Protein AF-A0A2K8UHY0-F1 (afdb_monomer_lite)

pLDDT: mean 85.28, std 15.89, range [30.41, 96.69]

Organism: NCBI:txid1166950

Sequence (129 aa):
MSYCTMLGITLRPDAPVWNARAIYTQPGERPDLLPDRQLMDGPDAATKKALADALNAGPLRTFLQSVTDSKLNPAGFALMSVEDRGPGAITIRGTPNSSYGYLYVCACFTADIESITPASAGAFGHSGV

Structure (mmCIF, N/CA/C/O backbone):
data_AF-A0A2K8UHY0-F1
#
_entry.id   AF-A0A2K8UHY0-F1
#
loop_
_atom_site.group_PDB
_atom_site.id
_atom_site.type_symbol
_atom_site.label_atom_id
_atom_site.label_alt_id
_atom_site.label_comp_id
_atom_site.label_asym_id
_atom_site.label_entity_id
_atom_site.label_seq_id
_atom_site.pdbx_PDB_ins_code
_atom_site.Cartn_x
_atom_site.Cartn_y
_atom_site.Cartn_z
_atom_site.occupancy
_atom_site.B_iso_or_equiv
_atom_site.auth_seq_id
_atom_site.auth_comp_id
_atom_site.auth_asym_id
_atom_site.auth_atom_id
_atom_site.pdbx_PDB_model_num
ATOM 1 N N . MET A 1 1 ? -6.684 -13.236 -6.889 1.00 47.19 1 MET A N 1
ATOM 2 C CA . MET A 1 1 ? -7.170 -11.868 -7.173 1.00 47.19 1 MET A CA 1
ATOM 3 C C . MET A 1 1 ? -6.241 -10.916 -6.432 1.00 47.19 1 MET A C 1
ATOM 5 O O . MET A 1 1 ? -6.115 -11.076 -5.225 1.00 47.19 1 MET A O 1
ATOM 9 N N . SER A 1 2 ? -5.505 -10.047 -7.132 1.00 66.81 2 SER A N 1
ATOM 10 C CA . SER A 1 2 ? -4.575 -9.085 -6.507 1.00 66.81 2 SER A CA 1
ATOM 11 C C . SER A 1 2 ? -5.367 -8.005 -5.756 1.00 66.81 2 SER A C 1
ATOM 13 O O . SER A 1 2 ? -6.439 -7.617 -6.230 1.00 66.81 2 SER A O 1
ATOM 15 N N . TYR A 1 3 ? -4.884 -7.499 -4.609 1.00 73.31 3 TYR A N 1
ATOM 16 C CA . TYR A 1 3 ? -5.603 -6.438 -3.881 1.00 73.31 3 TYR A CA 1
ATOM 17 C C . TYR A 1 3 ? -5.727 -5.165 -4.713 1.00 73.31 3 TYR A C 1
ATOM 19 O O . TYR A 1 3 ? -6.660 -4.399 -4.512 1.00 73.31 3 TYR A O 1
ATOM 27 N N . CYS A 1 4 ? -4.848 -4.962 -5.689 1.00 78.19 4 CYS A N 1
ATOM 28 C CA . CYS A 1 4 ? -4.906 -3.814 -6.583 1.00 78.19 4 CYS A CA 1
ATOM 29 C C . CYS A 1 4 ? -6.225 -3.757 -7.364 1.00 78.19 4 CYS A C 1
ATOM 31 O O . CYS A 1 4 ? -6.832 -2.695 -7.415 1.00 78.19 4 CYS A O 1
ATOM 33 N N . THR A 1 5 ? -6.759 -4.892 -7.839 1.00 78.25 5 THR A N 1
ATOM 34 C CA . THR A 1 5 ? -8.073 -4.924 -8.507 1.00 78.25 5 THR A CA 1
ATOM 35 C C . THR A 1 5 ? -9.195 -4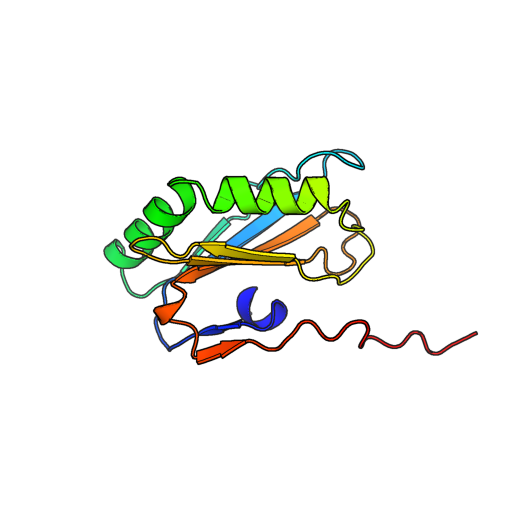.497 -7.559 1.00 78.25 5 THR A C 1
ATOM 37 O O . THR A 1 5 ? -10.037 -3.682 -7.921 1.00 78.25 5 THR A O 1
ATOM 40 N N . MET A 1 6 ? -9.175 -4.993 -6.318 1.00 80.25 6 MET A N 1
ATOM 41 C CA . MET A 1 6 ? -10.118 -4.577 -5.270 1.00 80.25 6 MET A CA 1
ATOM 42 C C . MET A 1 6 ? -9.969 -3.087 -4.918 1.00 80.25 6 MET A C 1
ATOM 44 O O . MET A 1 6 ? -10.950 -2.421 -4.608 1.00 80.25 6 MET A O 1
ATOM 48 N N . LEU A 1 7 ? -8.751 -2.552 -4.991 1.00 86.50 7 LEU A N 1
ATOM 49 C CA . LEU A 1 7 ? -8.410 -1.160 -4.686 1.00 86.50 7 LEU A CA 1
ATOM 50 C C . LEU A 1 7 ? -8.537 -0.223 -5.903 1.00 86.50 7 LEU A C 1
ATOM 52 O O . LEU A 1 7 ? -8.129 0.944 -5.844 1.00 86.50 7 LEU A O 1
ATOM 56 N N . GLY A 1 8 ? -9.112 -0.722 -7.002 1.00 88.38 8 GLY A N 1
ATOM 57 C CA . GLY A 1 8 ? -9.363 0.042 -8.219 1.00 88.38 8 GLY A CA 1
ATOM 58 C C . GLY A 1 8 ? -8.096 0.441 -8.973 1.00 88.38 8 GLY A C 1
ATOM 59 O O . GLY A 1 8 ? -8.109 1.467 -9.640 1.00 88.38 8 GLY A O 1
ATOM 60 N N . ILE A 1 9 ? -7.005 -0.312 -8.846 1.00 91.00 9 ILE A N 1
ATOM 61 C CA . ILE A 1 9 ? -5.773 -0.137 -9.617 1.00 91.00 9 ILE A CA 1
ATOM 62 C C . ILE A 1 9 ? -5.698 -1.248 -10.665 1.00 91.00 9 ILE A C 1
ATOM 64 O O . ILE A 1 9 ? -5.646 -2.435 -10.327 1.00 91.00 9 ILE A O 1
ATOM 68 N N . THR A 1 10 ? -5.636 -0.845 -11.930 1.00 92.25 10 THR A N 1
ATOM 69 C CA . THR A 1 10 ? -5.283 -1.723 -13.048 1.00 92.25 10 THR A CA 1
ATOM 70 C C . THR A 1 10 ? -3.826 -1.473 -13.402 1.00 92.25 10 THR A C 1
ATOM 72 O O . THR A 1 10 ? -3.438 -0.331 -13.656 1.00 92.25 10 THR A O 1
ATOM 75 N N . LEU A 1 11 ? -3.024 -2.533 -13.394 1.00 92.62 11 LEU A N 1
ATOM 76 C CA . LEU A 1 11 ? -1.595 -2.481 -13.681 1.00 92.62 11 LEU A CA 1
ATOM 77 C C . LEU A 1 11 ? -1.305 -3.061 -15.057 1.00 92.62 11 LEU A C 1
ATOM 79 O O . LEU A 1 11 ? -1.998 -3.980 -15.495 1.00 92.62 11 LEU A O 1
ATOM 83 N N . ARG A 1 12 ? -0.223 -2.577 -15.670 1.00 92.31 12 ARG A N 1
ATOM 84 C CA . ARG A 1 12 ? 0.365 -3.210 -16.848 1.00 92.31 12 ARG A CA 1
ATOM 85 C C . ARG A 1 12 ? 0.669 -4.684 -16.557 1.00 92.31 12 ARG A C 1
ATOM 87 O O . ARG A 1 12 ? 0.994 -5.024 -15.411 1.00 92.31 12 ARG A O 1
ATOM 94 N N . PRO A 1 13 ? 0.621 -5.554 -17.580 1.00 87.00 13 PRO A N 1
ATOM 95 C CA . PRO A 1 13 ? 1.158 -6.902 -17.462 1.00 87.00 13 PRO A CA 1
ATOM 96 C C . PRO A 1 13 ? 2.585 -6.852 -16.913 1.00 87.00 13 PRO A C 1
ATOM 98 O O . PRO A 1 13 ? 3.360 -5.973 -17.285 1.00 87.00 13 PRO A O 1
ATOM 101 N N . ASP A 1 14 ? 2.907 -7.775 -16.010 1.00 87.81 14 ASP A N 1
ATOM 102 C CA . ASP A 1 14 ? 4.237 -7.901 -15.404 1.00 87.81 14 ASP A CA 1
ATOM 103 C C . ASP A 1 14 ? 4.709 -6.685 -14.581 1.00 87.81 14 ASP A C 1
ATOM 105 O O . ASP A 1 14 ? 5.895 -6.548 -14.286 1.00 87.81 14 ASP A O 1
ATOM 109 N N . ALA A 1 15 ? 3.804 -5.807 -14.143 1.00 92.69 15 ALA A N 1
ATOM 110 C CA . ALA A 1 15 ? 4.147 -4.780 -13.163 1.00 92.69 15 ALA A CA 1
ATOM 111 C C . ALA A 1 15 ? 4.484 -5.415 -11.798 1.00 92.69 15 ALA A C 1
ATOM 113 O O . ALA A 1 15 ? 3.716 -6.258 -11.312 1.00 92.69 15 ALA A O 1
ATOM 114 N N . PRO A 1 16 ? 5.583 -5.012 -11.129 1.00 94.81 16 PRO A N 1
ATOM 115 C CA . PRO A 1 16 ? 5.826 -5.433 -9.762 1.00 94.81 16 PRO A CA 1
ATOM 116 C C . PRO A 1 16 ? 4.765 -4.828 -8.841 1.00 94.81 16 PRO A C 1
ATOM 118 O O . PRO A 1 16 ? 4.395 -3.655 -8.945 1.00 94.81 16 PRO A O 1
ATOM 121 N N . VAL A 1 17 ? 4.288 -5.640 -7.908 1.00 95.88 17 VAL A N 1
ATOM 122 C CA . VAL A 1 17 ? 3.216 -5.270 -6.998 1.00 95.88 17 VAL A CA 1
ATOM 123 C C . VAL A 1 17 ? 3.461 -5.851 -5.621 1.00 95.88 17 VAL A C 1
ATOM 125 O O . VAL A 1 17 ? 3.753 -7.035 -5.453 1.00 95.88 17 VAL A O 1
ATOM 128 N N . TRP A 1 18 ? 3.279 -5.009 -4.614 1.00 96.69 18 TRP A N 1
ATOM 129 C CA . TRP A 1 18 ? 3.276 -5.419 -3.225 1.00 96.69 18 TRP A CA 1
ATOM 130 C C . TRP A 1 18 ? 1.857 -5.375 -2.679 1.00 96.69 18 TRP A C 1
ATOM 132 O O . TRP A 1 18 ? 1.162 -4.368 -2.783 1.00 96.69 18 TRP A O 1
ATOM 142 N N . ASN A 1 19 ? 1.439 -6.476 -2.075 1.00 95.81 19 ASN A N 1
ATOM 143 C CA . ASN A 1 19 ? 0.137 -6.653 -1.461 1.00 95.81 19 ASN A CA 1
ATOM 144 C C . ASN A 1 19 ? 0.339 -6.982 0.014 1.00 95.81 19 ASN A C 1
ATOM 146 O O . ASN A 1 19 ? 1.143 -7.849 0.354 1.00 95.81 19 ASN A O 1
ATOM 150 N N . ALA A 1 20 ? -0.418 -6.337 0.894 1.00 96.69 20 ALA A N 1
ATOM 151 C CA . ALA A 1 20 ? -0.329 -6.589 2.321 1.00 96.69 20 ALA A CA 1
ATOM 152 C C . ALA A 1 20 ? -1.677 -6.533 3.022 1.00 96.69 20 ALA A C 1
ATOM 154 O O . ALA A 1 20 ? -2.616 -5.869 2.580 1.00 96.69 20 ALA A O 1
ATOM 155 N N . ARG A 1 21 ? -1.745 -7.213 4.165 1.00 95.50 21 ARG A N 1
ATOM 156 C CA . ARG A 1 21 ? -2.797 -7.014 5.156 1.00 95.50 21 ARG A CA 1
ATOM 157 C C . ARG A 1 21 ? -2.186 -6.459 6.437 1.00 95.50 21 ARG A C 1
ATOM 159 O O . ARG A 1 21 ? -1.236 -7.033 6.966 1.00 95.50 21 ARG A O 1
ATOM 166 N N . ALA A 1 22 ? -2.752 -5.371 6.935 1.00 94.19 22 ALA A N 1
ATOM 167 C CA . ALA A 1 22 ? -2.463 -4.827 8.253 1.00 94.19 22 ALA A CA 1
ATOM 168 C C . ALA A 1 22 ? -3.643 -5.068 9.204 1.00 94.19 22 ALA A C 1
ATOM 170 O O . ALA A 1 22 ? -4.756 -5.327 8.743 1.00 94.19 22 ALA A O 1
ATOM 171 N N . ILE A 1 23 ? -3.400 -4.999 10.511 1.00 93.19 23 ILE A N 1
ATOM 172 C CA . ILE A 1 23 ? -4.404 -5.162 11.566 1.00 93.19 23 ILE A CA 1
ATOM 173 C C . ILE A 1 23 ? -4.507 -3.885 12.405 1.00 93.19 23 ILE A C 1
ATOM 175 O O . ILE A 1 23 ? -3.496 -3.262 12.716 1.00 93.19 23 ILE A O 1
ATOM 179 N N . TYR A 1 24 ? -5.725 -3.504 12.780 1.00 85.56 24 TYR A N 1
ATOM 180 C CA . TYR A 1 24 ? -5.957 -2.508 13.822 1.00 85.56 24 TYR A CA 1
ATOM 181 C C . TYR A 1 24 ? -5.915 -3.224 15.172 1.00 85.56 24 TYR A C 1
ATOM 183 O O . TYR A 1 24 ? -6.855 -3.932 15.529 1.00 85.56 24 TYR A O 1
ATOM 191 N N . THR A 1 25 ? -4.814 -3.083 15.903 1.00 78.94 25 THR A N 1
ATOM 192 C CA . THR A 1 25 ? -4.656 -3.663 17.246 1.00 78.94 25 THR A CA 1
ATOM 193 C C . THR A 1 25 ? -5.593 -3.011 18.254 1.00 78.94 25 THR A C 1
ATOM 195 O O . THR A 1 25 ? -6.142 -3.703 19.111 1.00 78.94 25 THR A O 1
ATOM 198 N N . GLN A 1 26 ? -5.823 -1.700 18.125 1.00 73.19 26 GLN A N 1
ATOM 199 C CA . GLN A 1 26 ? -6.791 -0.944 18.917 1.00 73.19 26 GLN A CA 1
ATOM 200 C C . GLN A 1 26 ? -7.463 0.162 18.081 1.00 73.19 26 GLN A C 1
ATOM 202 O O . GLN A 1 26 ? -6.893 0.636 17.091 1.00 73.19 26 GLN A O 1
ATOM 207 N N . PRO A 1 27 ? -8.673 0.615 18.462 1.00 64.75 27 PRO A N 1
ATOM 208 C CA . PRO A 1 27 ? -9.329 1.743 17.807 1.00 64.75 27 PRO A CA 1
ATOM 209 C C . PRO A 1 27 ? -8.482 3.022 17.877 1.00 64.75 27 PRO A C 1
ATOM 211 O O . PRO A 1 27 ? -8.134 3.485 18.959 1.00 64.75 27 PRO A O 1
ATOM 214 N N . GLY A 1 28 ? -8.196 3.625 16.721 1.00 68.31 28 GLY A N 1
ATOM 215 C CA . GLY A 1 28 ? -7.443 4.883 16.630 1.00 68.31 28 GLY A CA 1
ATOM 216 C C . GLY A 1 28 ? -5.919 4.736 16.654 1.00 68.31 28 GLY A C 1
ATOM 217 O O . GLY A 1 28 ? -5.228 5.742 16.512 1.00 68.31 28 GLY A O 1
ATOM 218 N N . GLU A 1 29 ? -5.393 3.516 16.783 1.00 80.44 29 GLU A N 1
ATOM 219 C CA . GLU A 1 29 ? -3.968 3.246 16.600 1.00 80.44 29 GLU A CA 1
ATOM 220 C C . GLU A 1 29 ? -3.604 3.091 15.122 1.00 80.44 29 GLU A C 1
ATOM 222 O O . GLU A 1 29 ? -4.439 2.808 14.253 1.00 80.44 29 GLU A O 1
ATOM 227 N N . ARG A 1 30 ? -2.310 3.261 14.848 1.00 85.94 30 ARG A N 1
ATOM 228 C CA . ARG A 1 30 ? -1.740 2.965 13.541 1.00 85.94 30 ARG A CA 1
ATOM 229 C C . ARG A 1 30 ? -1.852 1.465 13.259 1.00 85.94 30 ARG A C 1
ATOM 231 O O . ARG A 1 30 ? -1.437 0.680 14.104 1.00 85.94 30 ARG A O 1
ATOM 238 N N . PRO A 1 31 ? -2.347 1.053 12.079 1.00 90.81 31 PRO A N 1
ATOM 239 C CA . PRO A 1 31 ? -2.442 -0.360 11.754 1.00 90.81 31 PRO A CA 1
ATOM 240 C C . PRO A 1 31 ? -1.055 -0.984 11.556 1.00 90.81 31 PRO A C 1
ATOM 242 O O . PRO A 1 31 ? -0.186 -0.416 10.881 1.00 90.81 31 PRO A O 1
ATOM 245 N N . ASP A 1 32 ? -0.882 -2.183 12.104 1.00 92.50 32 ASP A N 1
ATOM 246 C CA . ASP A 1 32 ? 0.354 -2.957 12.039 1.00 92.50 32 ASP A CA 1
ATOM 247 C C . ASP A 1 32 ? 0.341 -3.911 10.849 1.00 92.50 32 ASP A C 1
ATOM 249 O O . ASP A 1 32 ? -0.582 -4.708 10.675 1.00 92.50 32 ASP A O 1
ATOM 253 N N . LEU A 1 33 ? 1.383 -3.856 10.018 1.00 94.38 33 LEU A N 1
ATOM 254 C CA . LEU A 1 33 ? 1.548 -4.785 8.902 1.00 94.38 33 LEU A CA 1
ATOM 255 C C . LEU A 1 33 ? 1.835 -6.191 9.424 1.00 94.38 33 LEU A C 1
ATOM 257 O O . LEU A 1 33 ? 2.797 -6.398 10.160 1.00 94.38 33 LEU A O 1
ATOM 261 N N . LEU A 1 34 ? 1.044 -7.169 8.985 1.00 93.69 34 LEU A N 1
ATOM 262 C CA . LEU A 1 34 ? 1.233 -8.567 9.354 1.00 93.69 34 LEU A CA 1
ATOM 263 C C . LEU A 1 34 ? 2.374 -9.173 8.517 1.00 93.69 34 LEU A C 1
ATOM 265 O O . LEU A 1 34 ? 2.248 -9.220 7.289 1.00 93.69 34 LEU A O 1
ATOM 269 N N . PRO A 1 35 ? 3.482 -9.646 9.119 1.00 91.31 35 PRO A N 1
ATOM 270 C CA . PRO A 1 35 ? 4.618 -10.185 8.364 1.00 91.31 35 PRO A CA 1
ATOM 271 C C . PRO A 1 35 ? 4.263 -11.409 7.507 1.00 91.31 35 PRO A C 1
ATOM 273 O O . PRO A 1 35 ? 4.788 -11.563 6.410 1.00 91.31 35 PRO A O 1
ATOM 276 N N . ASP A 1 36 ? 3.332 -12.249 7.971 1.00 93.69 36 ASP A N 1
ATOM 277 C CA . ASP A 1 36 ? 2.861 -13.455 7.274 1.00 93.69 36 ASP A CA 1
ATOM 278 C C . ASP A 1 36 ? 1.852 -13.162 6.149 1.00 93.69 36 ASP A C 1
ATOM 280 O O . ASP A 1 36 ? 1.430 -14.075 5.438 1.00 93.69 36 ASP A O 1
ATOM 284 N N . ARG A 1 37 ? 1.427 -11.900 5.986 1.00 94.75 37 ARG A N 1
ATOM 285 C CA . ARG A 1 37 ? 0.400 -11.484 5.013 1.00 94.75 37 ARG A CA 1
ATOM 286 C C . ARG A 1 37 ? 0.890 -10.419 4.052 1.00 94.75 37 ARG A C 1
ATOM 288 O O . ARG A 1 37 ? 0.096 -9.590 3.609 1.00 94.75 37 ARG A O 1
ATOM 295 N N . GLN A 1 38 ? 2.175 -10.462 3.731 1.00 95.00 38 GLN A N 1
ATOM 296 C CA . GLN A 1 38 ? 2.784 -9.650 2.689 1.00 95.00 38 GLN A CA 1
ATOM 297 C C . GLN A 1 38 ? 3.185 -10.540 1.519 1.00 95.00 38 GLN A C 1
ATOM 299 O O . GLN A 1 38 ? 3.756 -11.612 1.707 1.00 95.00 38 GLN A O 1
ATOM 304 N N . LEU A 1 39 ? 2.880 -10.086 0.311 1.00 94.31 39 LEU A N 1
ATOM 305 C CA . LEU A 1 39 ? 3.223 -10.757 -0.931 1.00 94.31 39 LEU A CA 1
ATOM 306 C C . LEU A 1 39 ? 3.810 -9.730 -1.893 1.00 94.31 39 LEU A C 1
ATOM 308 O O . LEU A 1 39 ? 3.255 -8.647 -2.063 1.00 94.31 39 LEU A O 1
ATOM 312 N N . MET A 1 40 ? 4.928 -10.087 -2.513 1.00 95.31 40 MET A N 1
ATOM 313 C CA . MET A 1 40 ? 5.566 -9.304 -3.561 1.00 95.31 40 MET A CA 1
ATOM 314 C C . MET A 1 40 ? 5.551 -10.126 -4.849 1.00 95.31 40 MET A C 1
ATOM 316 O O . MET A 1 40 ? 6.288 -11.110 -4.958 1.00 95.31 40 MET A O 1
ATOM 320 N N . ASP A 1 41 ? 4.741 -9.701 -5.811 1.00 93.75 41 ASP A N 1
ATOM 321 C CA . ASP A 1 41 ? 4.667 -10.291 -7.145 1.00 93.75 41 ASP A CA 1
ATOM 322 C C . ASP A 1 41 ? 5.376 -9.385 -8.158 1.00 93.75 41 ASP A C 1
ATOM 324 O O . ASP A 1 41 ? 5.554 -8.188 -7.936 1.00 93.75 41 ASP A O 1
ATOM 328 N N . GLY A 1 42 ? 5.840 -9.969 -9.259 1.00 91.38 42 GLY A N 1
ATOM 329 C CA . GLY A 1 42 ? 6.579 -9.261 -10.301 1.00 91.38 42 GLY A CA 1
ATOM 330 C C . GLY A 1 42 ? 7.436 -10.209 -11.145 1.00 91.38 42 GLY A C 1
ATOM 331 O O . GLY A 1 42 ? 7.667 -11.352 -10.731 1.00 91.38 42 GLY A O 1
ATOM 332 N N . PRO A 1 43 ? 7.915 -9.740 -12.307 1.00 90.75 43 PRO A N 1
ATOM 333 C CA . PRO A 1 43 ? 8.510 -10.577 -13.348 1.00 90.75 43 PRO A CA 1
ATOM 334 C C . PRO A 1 43 ? 9.861 -11.156 -12.941 1.00 90.75 43 PRO A C 1
ATOM 336 O O . PRO A 1 43 ? 10.208 -12.270 -13.324 1.00 90.75 43 PRO A O 1
ATOM 339 N N . ASP A 1 44 ? 10.622 -10.424 -12.128 1.00 94.44 44 ASP A N 1
ATOM 340 C CA . ASP A 1 44 ? 11.957 -10.826 -11.713 1.00 94.44 44 ASP A CA 1
ATOM 341 C C . ASP A 1 44 ? 12.301 -10.323 -10.303 1.00 94.44 44 ASP A C 1
ATOM 343 O O . ASP A 1 44 ? 11.566 -9.571 -9.660 1.00 94.44 44 ASP A O 1
ATOM 347 N N . ALA A 1 45 ? 13.425 -10.794 -9.764 1.00 95.50 45 ALA A N 1
ATOM 348 C CA . ALA A 1 45 ? 13.868 -10.410 -8.428 1.00 95.50 45 ALA A CA 1
ATOM 349 C C . ALA A 1 45 ? 14.311 -8.939 -8.338 1.00 95.50 45 ALA A C 1
ATOM 351 O O . ALA A 1 45 ? 14.197 -8.344 -7.266 1.00 95.50 45 ALA A O 1
ATOM 352 N N . ALA A 1 46 ? 14.807 -8.351 -9.431 1.00 95.31 46 ALA A N 1
ATOM 353 C CA . ALA A 1 46 ? 15.341 -6.993 -9.434 1.00 95.31 46 ALA A CA 1
ATOM 354 C C . ALA A 1 46 ? 14.219 -5.953 -9.314 1.00 95.31 46 ALA A C 1
ATOM 356 O O . ALA A 1 46 ? 14.296 -5.059 -8.474 1.00 95.31 46 ALA A O 1
ATOM 357 N N . THR A 1 47 ? 13.144 -6.117 -10.081 1.00 93.88 47 THR A N 1
ATOM 358 C CA . THR A 1 47 ? 11.936 -5.277 -10.042 1.00 93.88 47 THR A CA 1
ATOM 359 C C . THR A 1 47 ? 11.229 -5.365 -8.691 1.00 93.88 47 THR A C 1
ATOM 361 O O . THR A 1 47 ? 10.906 -4.340 -8.089 1.00 93.88 47 THR A O 1
ATOM 364 N N . LYS A 1 48 ? 11.082 -6.579 -8.145 1.00 95.12 48 LYS A N 1
ATOM 365 C CA . LYS A 1 48 ? 10.545 -6.793 -6.791 1.00 95.12 48 LYS A CA 1
ATOM 366 C C . LYS A 1 48 ? 11.395 -6.117 -5.716 1.00 95.12 48 LYS A C 1
ATOM 368 O O . LYS A 1 48 ? 10.855 -5.490 -4.805 1.00 95.12 48 LYS A O 1
ATOM 373 N N . LYS A 1 49 ? 12.724 -6.213 -5.829 1.00 95.62 49 LYS A N 1
ATOM 374 C CA . LYS A 1 49 ? 13.640 -5.530 -4.912 1.00 95.62 49 LYS A CA 1
ATOM 375 C C . LYS A 1 49 ? 13.514 -4.010 -5.031 1.00 95.62 49 LYS A C 1
ATOM 377 O O . LYS A 1 49 ? 13.432 -3.344 -4.007 1.00 95.62 49 LYS A O 1
ATOM 382 N N . ALA A 1 50 ? 13.448 -3.472 -6.248 1.00 94.94 50 ALA A N 1
ATOM 383 C CA . ALA A 1 50 ? 13.298 -2.038 -6.472 1.00 94.94 50 ALA A CA 1
ATOM 384 C C . ALA A 1 50 ? 12.014 -1.490 -5.827 1.00 94.94 50 ALA A C 1
ATOM 386 O O . ALA A 1 50 ? 12.056 -0.452 -5.167 1.00 94.94 50 ALA A O 1
ATOM 387 N N . LEU A 1 51 ? 10.890 -2.208 -5.950 1.00 95.62 51 LEU A N 1
ATOM 388 C CA . LEU A 1 51 ? 9.638 -1.814 -5.299 1.00 95.62 51 LEU A CA 1
ATOM 389 C C . LEU A 1 51 ? 9.739 -1.885 -3.768 1.00 95.62 51 LEU A C 1
ATOM 391 O O . LEU A 1 51 ? 9.264 -0.985 -3.076 1.00 95.62 51 LEU A O 1
ATOM 395 N N . ALA A 1 52 ? 10.391 -2.918 -3.225 1.00 95.12 52 ALA A N 1
ATOM 396 C CA . ALA A 1 52 ? 10.641 -3.014 -1.787 1.00 95.12 52 ALA A CA 1
ATOM 397 C C . ALA A 1 52 ? 11.508 -1.851 -1.271 1.00 95.12 52 ALA A C 1
ATOM 399 O O . ALA A 1 52 ? 11.202 -1.269 -0.229 1.00 95.12 52 ALA A O 1
ATOM 400 N N . ASP A 1 53 ? 12.569 -1.495 -1.996 1.00 95.12 53 ASP A N 1
ATOM 401 C CA . ASP A 1 53 ? 13.449 -0.378 -1.645 1.00 95.12 53 ASP A CA 1
ATOM 402 C C . ASP A 1 53 ? 12.669 0.952 -1.661 1.00 95.12 53 ASP A C 1
ATOM 404 O O . ASP A 1 53 ? 12.756 1.725 -0.704 1.00 95.12 53 ASP A O 1
ATOM 408 N N . ALA A 1 54 ? 11.840 1.184 -2.687 1.00 94.38 54 ALA A N 1
ATOM 409 C CA . ALA A 1 54 ? 10.998 2.378 -2.798 1.00 94.38 54 ALA A CA 1
ATOM 410 C C . ALA A 1 54 ? 9.961 2.475 -1.664 1.00 94.38 54 ALA A C 1
ATOM 412 O O . ALA A 1 54 ? 9.794 3.532 -1.059 1.00 94.38 54 ALA A O 1
ATOM 413 N N . LEU A 1 55 ? 9.310 1.363 -1.303 1.00 93.44 55 LEU A N 1
ATOM 414 C CA . LEU A 1 55 ? 8.385 1.309 -0.164 1.00 93.44 55 LEU A CA 1
ATOM 415 C C . LEU A 1 55 ? 9.061 1.691 1.157 1.00 93.44 55 LEU A C 1
ATOM 417 O O . LEU A 1 55 ? 8.500 2.450 1.957 1.00 93.44 55 LEU A O 1
ATOM 421 N N . ASN A 1 56 ? 10.275 1.181 1.369 1.00 92.06 56 ASN A N 1
ATOM 422 C CA . ASN A 1 56 ? 11.054 1.400 2.585 1.00 92.06 56 ASN A CA 1
ATOM 423 C C . ASN A 1 56 ? 11.680 2.799 2.671 1.00 92.06 56 ASN A C 1
ATOM 425 O O . ASN A 1 56 ? 12.061 3.220 3.764 1.00 92.06 56 ASN A O 1
ATOM 429 N N . ALA A 1 57 ? 11.730 3.549 1.566 1.00 91.75 57 ALA A N 1
ATOM 430 C CA . ALA A 1 57 ? 12.270 4.908 1.528 1.00 91.75 57 ALA A CA 1
ATOM 431 C C . ALA A 1 57 ? 11.407 5.950 2.274 1.00 91.75 57 ALA A C 1
ATOM 433 O O . ALA A 1 57 ? 11.814 7.101 2.409 1.00 91.75 57 ALA A O 1
ATOM 434 N N . GLY A 1 58 ? 10.230 5.568 2.784 1.00 90.44 58 GLY A N 1
ATOM 435 C CA . GLY A 1 58 ? 9.314 6.471 3.484 1.00 90.44 58 GLY A CA 1
ATOM 436 C C . GLY A 1 58 ? 7.830 6.375 3.113 1.00 90.44 58 GLY A C 1
ATOM 437 O O . GLY A 1 58 ? 7.015 6.454 4.036 1.00 90.44 58 GLY A O 1
ATOM 438 N N . PRO A 1 59 ? 7.419 6.173 1.846 1.00 92.75 59 PRO A N 1
ATOM 439 C CA . PRO A 1 59 ? 6.010 6.317 1.466 1.00 92.75 59 PRO A CA 1
ATOM 440 C C . PRO A 1 59 ? 5.067 5.355 2.190 1.00 92.75 59 PRO A C 1
ATOM 442 O O . PRO A 1 59 ? 3.950 5.741 2.534 1.00 92.75 59 PRO A O 1
ATOM 445 N N . LEU A 1 60 ? 5.521 4.142 2.524 1.00 93.69 60 LEU A N 1
ATOM 446 C CA . LEU A 1 60 ? 4.731 3.210 3.332 1.00 93.69 60 LEU A CA 1
ATOM 447 C C . LEU A 1 60 ? 4.446 3.753 4.739 1.00 93.69 60 LEU A C 1
ATOM 449 O O . LEU A 1 60 ? 3.336 3.616 5.255 1.00 93.69 60 LEU A O 1
ATOM 453 N N . ARG A 1 61 ? 5.434 4.406 5.359 1.00 92.25 61 ARG A N 1
ATOM 454 C CA . ARG A 1 61 ? 5.264 5.055 6.664 1.00 92.25 61 ARG A CA 1
ATOM 455 C C . ARG A 1 61 ? 4.265 6.204 6.562 1.00 92.25 61 ARG A C 1
ATOM 457 O O . ARG A 1 61 ? 3.366 6.280 7.394 1.00 92.25 61 ARG A O 1
ATOM 464 N N . THR A 1 62 ? 4.402 7.046 5.538 1.00 92.88 62 THR A N 1
ATOM 465 C CA . THR A 1 62 ? 3.477 8.154 5.268 1.00 92.88 62 THR A CA 1
ATOM 466 C C . THR A 1 62 ? 2.050 7.645 5.099 1.00 92.88 62 THR A C 1
ATOM 468 O O . THR A 1 62 ? 1.147 8.146 5.760 1.00 92.88 62 THR A O 1
ATOM 471 N N . PHE A 1 63 ? 1.849 6.595 4.299 1.00 94.44 63 PHE A N 1
ATOM 472 C CA . PHE A 1 63 ? 0.539 5.983 4.095 1.00 94.44 63 PHE A CA 1
ATOM 473 C C . PHE A 1 63 ? -0.095 5.491 5.403 1.00 94.44 63 PHE A C 1
ATOM 475 O O . PHE A 1 63 ? -1.234 5.847 5.702 1.00 94.44 63 PHE A O 1
ATOM 482 N N . LEU A 1 64 ? 0.634 4.714 6.212 1.00 92.88 64 LEU A N 1
ATOM 483 C CA . LEU A 1 64 ? 0.102 4.211 7.485 1.00 92.88 64 LEU A CA 1
ATOM 484 C C . LEU A 1 64 ? -0.215 5.350 8.465 1.00 92.88 64 LEU A C 1
ATOM 486 O O . LEU A 1 64 ? -1.213 5.277 9.185 1.00 92.88 64 LEU A O 1
ATOM 490 N N . GLN A 1 65 ? 0.592 6.415 8.472 1.00 91.19 65 GLN A N 1
ATOM 491 C CA . GLN A 1 65 ? 0.304 7.608 9.264 1.00 91.19 65 GLN A CA 1
ATOM 492 C C . GLN A 1 65 ? -0.981 8.294 8.780 1.00 91.19 65 GLN A C 1
ATOM 494 O O . GLN A 1 65 ? -1.869 8.536 9.588 1.00 91.19 65 GLN A O 1
ATOM 499 N N . SER A 1 66 ? -1.152 8.496 7.468 1.00 91.06 66 SER A N 1
ATOM 500 C CA . SER A 1 66 ? -2.376 9.084 6.905 1.00 91.06 66 SER A CA 1
ATOM 501 C C . SER A 1 66 ? -3.628 8.258 7.210 1.00 91.06 66 SER A C 1
ATOM 503 O O . SER A 1 66 ? -4.677 8.825 7.511 1.00 91.06 66 SER A O 1
ATOM 505 N N . VAL A 1 67 ? -3.534 6.923 7.189 1.00 90.12 67 VAL A N 1
ATOM 506 C CA . VAL A 1 67 ? -4.639 6.049 7.622 1.00 90.12 67 VAL A CA 1
ATOM 507 C C . VAL A 1 67 ? -5.009 6.325 9.080 1.00 90.12 67 VAL A C 1
ATOM 509 O O . VAL A 1 67 ? -6.193 6.477 9.387 1.00 90.12 67 VAL A O 1
ATOM 512 N N . THR A 1 68 ? -4.008 6.441 9.952 1.00 88.50 68 THR A N 1
ATOM 513 C CA . THR A 1 68 ? -4.191 6.735 11.383 1.00 88.50 68 THR A CA 1
ATOM 514 C C . THR A 1 68 ? -4.855 8.096 11.586 1.00 88.50 68 THR A C 1
ATOM 516 O O . THR A 1 68 ? -5.899 8.192 12.229 1.00 88.50 68 THR A O 1
ATOM 519 N N . ASP A 1 69 ? -4.304 9.135 10.958 1.00 89.56 69 ASP A N 1
ATOM 520 C CA . ASP A 1 69 ? -4.765 10.519 11.099 1.00 89.56 69 ASP A CA 1
ATOM 521 C C . ASP A 1 69 ? -6.187 10.706 10.558 1.00 89.56 69 ASP A C 1
ATOM 523 O O . ASP A 1 69 ? -6.985 11.4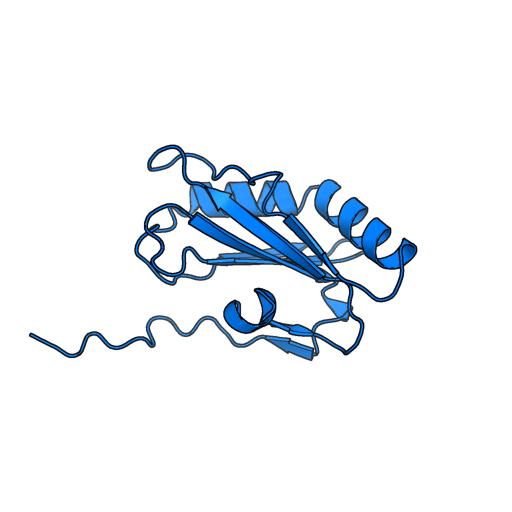58 11.119 1.00 89.56 69 ASP A O 1
ATOM 527 N N . SER A 1 70 ? -6.536 9.973 9.495 1.00 86.62 70 SER A N 1
ATOM 528 C CA . SER A 1 70 ? -7.878 10.003 8.905 1.00 86.62 70 SER A CA 1
ATOM 529 C C . SER A 1 70 ? -8.954 9.335 9.761 1.00 86.62 70 SER A C 1
ATOM 531 O O . SER A 1 70 ? -10.139 9.501 9.470 1.00 86.62 70 SER A O 1
ATOM 533 N N . LYS A 1 71 ? -8.562 8.566 10.791 1.00 85.44 71 LYS A N 1
ATOM 534 C CA . LYS A 1 71 ? -9.469 7.732 11.597 1.00 85.44 71 LYS A CA 1
ATOM 535 C C . LYS A 1 71 ? -10.363 6.852 10.718 1.00 85.44 71 LYS A C 1
ATOM 537 O O . LYS A 1 71 ? -11.580 6.793 10.902 1.00 85.44 71 LYS A O 1
ATOM 542 N N . LEU A 1 72 ? -9.751 6.196 9.731 1.00 84.19 72 LEU A N 1
ATOM 543 C CA . LEU A 1 72 ? -10.451 5.363 8.759 1.00 84.19 72 LEU A CA 1
ATOM 544 C C . LEU A 1 72 ? -11.312 4.310 9.475 1.00 84.19 72 LEU A C 1
ATOM 546 O O . LEU A 1 72 ? -10.791 3.507 10.244 1.00 84.19 72 LEU A O 1
ATOM 550 N N . ASN A 1 73 ? -12.627 4.317 9.233 1.00 85.69 73 ASN A N 1
ATOM 551 C CA . ASN A 1 73 ? -13.560 3.415 9.910 1.00 85.69 73 ASN A CA 1
ATOM 552 C C . ASN A 1 73 ? -13.326 1.950 9.475 1.00 85.69 73 ASN A C 1
ATOM 554 O O . ASN A 1 73 ? -13.585 1.645 8.306 1.00 85.69 73 ASN A O 1
ATOM 558 N N . PRO A 1 74 ? -12.946 1.026 10.383 1.00 85.62 74 PRO A N 1
ATOM 559 C CA . PRO A 1 74 ? -12.702 -0.380 10.041 1.00 85.62 74 PRO A CA 1
ATOM 560 C C . PRO A 1 74 ? -13.927 -1.138 9.502 1.00 85.62 74 PRO A C 1
ATOM 562 O O . PRO A 1 74 ? -13.778 -2.158 8.831 1.00 85.62 74 PRO A O 1
ATOM 565 N N . ALA A 1 75 ? -15.140 -0.652 9.782 1.00 86.62 75 ALA A N 1
ATOM 566 C CA . ALA A 1 75 ? -16.383 -1.214 9.252 1.00 86.62 75 ALA A CA 1
ATOM 567 C C . ALA A 1 75 ? -16.749 -0.667 7.856 1.00 86.62 75 ALA A C 1
ATOM 569 O O . ALA A 1 75 ? -17.713 -1.128 7.246 1.00 86.62 75 ALA A O 1
ATOM 570 N N . GLY A 1 76 ? -16.010 0.323 7.348 1.00 85.81 76 GLY A N 1
ATOM 571 C CA . GLY A 1 76 ? -16.290 0.991 6.080 1.00 85.81 76 GLY A CA 1
ATOM 572 C C . GLY A 1 76 ? -15.513 0.438 4.883 1.00 85.81 76 GLY A C 1
ATOM 573 O O . GLY A 1 76 ? -14.651 -0.429 4.998 1.00 85.81 76 GLY A O 1
ATOM 574 N N . PHE A 1 77 ? -15.797 1.018 3.718 1.00 87.25 77 PHE A N 1
ATOM 575 C CA . PHE A 1 77 ? -15.154 0.708 2.432 1.00 87.25 77 PHE A CA 1
ATOM 576 C C . PHE A 1 77 ? -14.327 1.879 1.892 1.00 87.25 77 PHE A C 1
ATOM 578 O O . PHE A 1 77 ? -13.971 1.916 0.717 1.00 87.25 77 PHE A O 1
ATOM 585 N N . ALA A 1 78 ? -14.057 2.877 2.735 1.00 87.19 78 ALA A N 1
ATOM 586 C CA . ALA A 1 78 ? -13.305 4.049 2.323 1.00 87.19 78 ALA A CA 1
ATOM 587 C C . ALA A 1 78 ? -11.914 3.640 1.818 1.00 87.19 78 ALA A C 1
ATOM 589 O O . ALA A 1 78 ? -11.266 2.744 2.368 1.00 87.19 78 ALA A O 1
ATOM 590 N N . LEU A 1 79 ? -11.487 4.294 0.744 1.00 89.31 79 LEU A N 1
ATOM 591 C CA . LEU A 1 79 ? -10.176 4.110 0.145 1.00 89.31 79 LEU A CA 1
ATOM 592 C C . LEU A 1 79 ? -9.262 5.235 0.614 1.00 89.31 79 LEU A C 1
ATOM 594 O O . LEU A 1 79 ? -9.613 6.409 0.522 1.00 89.31 79 LEU A O 1
ATOM 598 N N . MET A 1 80 ? -8.078 4.859 1.076 1.00 91.19 80 MET A N 1
ATOM 599 C CA . MET A 1 80 ? -6.967 5.767 1.313 1.00 91.19 80 MET A CA 1
ATOM 600 C C . MET A 1 80 ? -5.958 5.603 0.181 1.00 91.19 80 MET A C 1
ATOM 602 O O . MET A 1 80 ? -5.716 4.483 -0.272 1.00 91.19 80 MET A O 1
ATOM 606 N N . SER A 1 81 ? -5.358 6.706 -0.258 1.00 91.62 81 SER A N 1
ATOM 607 C CA . SER A 1 81 ? -4.334 6.707 -1.299 1.00 91.62 81 SER A CA 1
ATOM 608 C C . SER A 1 81 ? -3.227 7.682 -0.926 1.00 91.62 81 SER A C 1
ATOM 610 O O . SER A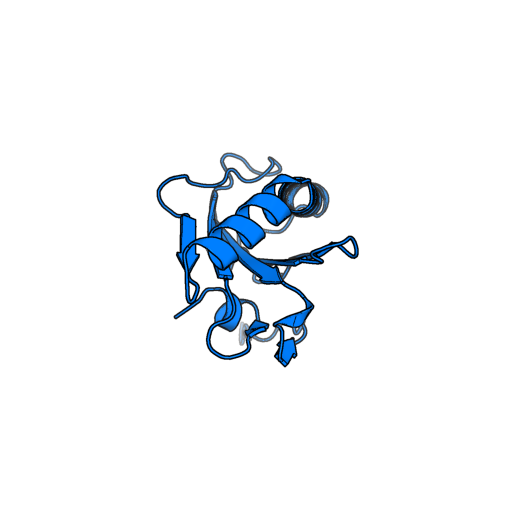 1 81 ? -3.510 8.817 -0.553 1.00 91.62 81 SER A O 1
ATOM 612 N N . VAL A 1 82 ? -1.979 7.252 -1.071 1.00 92.06 82 VAL A N 1
ATOM 613 C CA . VAL A 1 82 ? -0.800 8.121 -1.037 1.00 92.06 82 VAL A CA 1
ATOM 614 C C . VAL A 1 82 ? -0.019 7.888 -2.318 1.00 92.06 82 VAL A C 1
ATOM 616 O O . VAL A 1 82 ? 0.187 6.748 -2.730 1.00 92.06 82 VAL A O 1
ATOM 619 N N . GLU A 1 83 ? 0.396 8.977 -2.948 1.00 91.31 83 GLU A N 1
ATOM 620 C CA . GLU A 1 83 ? 1.278 8.967 -4.107 1.00 91.31 83 GLU A CA 1
ATOM 621 C C . GLU A 1 83 ? 2.574 9.663 -3.702 1.00 91.31 83 GLU A C 1
ATOM 623 O O . GLU A 1 83 ? 2.556 10.820 -3.275 1.00 91.31 83 GLU A O 1
ATOM 628 N N . ASP A 1 84 ? 3.687 8.948 -3.813 1.00 89.69 84 ASP A N 1
ATOM 629 C CA . ASP A 1 84 ? 5.012 9.544 -3.729 1.00 89.69 84 ASP A CA 1
ATOM 630 C C . ASP A 1 84 ? 5.486 9.914 -5.131 1.00 89.69 84 ASP A C 1
ATOM 632 O O . ASP A 1 84 ? 5.430 9.100 -6.051 1.00 89.69 84 ASP A O 1
ATOM 636 N N . ARG A 1 85 ? 5.940 11.158 -5.291 1.00 84.31 85 ARG A N 1
ATOM 637 C CA . ARG A 1 85 ? 6.344 11.738 -6.583 1.00 84.31 85 ARG A CA 1
ATOM 638 C C . ARG A 1 85 ? 7.861 11.805 -6.760 1.00 84.31 85 ARG A C 1
ATOM 640 O O . ARG A 1 85 ? 8.339 12.465 -7.682 1.00 84.31 85 ARG A O 1
ATOM 647 N N . GLY A 1 86 ? 8.616 11.165 -5.869 1.00 80.62 86 GLY A N 1
ATOM 648 C CA . GLY A 1 86 ? 10.067 11.071 -5.962 1.00 80.62 86 GLY A CA 1
ATOM 649 C C . GLY A 1 86 ? 10.557 10.169 -7.106 1.00 80.62 86 GLY A C 1
ATOM 650 O O . GLY A 1 86 ? 9.767 9.564 -7.837 1.00 80.62 86 GLY A O 1
ATOM 651 N N . PRO A 1 87 ? 11.885 10.053 -7.281 1.00 76.00 87 PRO A N 1
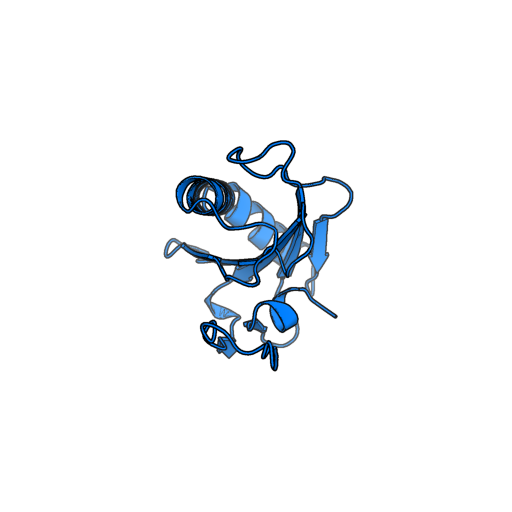ATOM 652 C CA . PRO A 1 87 ? 12.476 9.021 -8.126 1.00 76.00 87 PRO A CA 1
ATOM 653 C C . PRO A 1 87 ? 11.994 7.631 -7.690 1.00 76.00 87 PRO A C 1
ATOM 655 O O . PRO A 1 87 ? 12.122 7.273 -6.524 1.00 76.00 87 PRO A O 1
ATOM 658 N N . GLY A 1 88 ? 11.440 6.855 -8.625 1.00 82.62 88 GLY A N 1
ATOM 659 C CA . GLY A 1 88 ? 10.777 5.591 -8.290 1.00 82.62 88 GLY A CA 1
ATOM 660 C C . GLY A 1 88 ? 9.373 5.771 -7.710 1.00 82.62 88 GLY A C 1
ATOM 661 O O . GLY A 1 88 ? 8.949 4.930 -6.930 1.00 82.62 88 GLY A O 1
ATOM 662 N N . ALA A 1 89 ? 8.679 6.853 -8.088 1.00 91.62 89 ALA A N 1
ATOM 663 C CA . ALA A 1 89 ? 7.321 7.200 -7.680 1.00 91.62 89 ALA A CA 1
ATOM 664 C C . ALA A 1 89 ? 6.406 5.979 -7.518 1.00 91.62 89 ALA A C 1
ATOM 666 O O . ALA A 1 89 ? 6.209 5.204 -8.462 1.00 91.62 89 ALA A O 1
ATOM 667 N N . ILE A 1 90 ? 5.819 5.843 -6.329 1.00 94.94 90 ILE A N 1
ATOM 668 C CA . ILE A 1 90 ? 4.894 4.761 -6.008 1.00 94.94 90 ILE A CA 1
ATOM 669 C C . ILE A 1 90 ? 3.521 5.292 -5.633 1.00 94.94 90 ILE A C 1
ATOM 671 O O . ILE A 1 90 ? 3.375 6.344 -5.009 1.00 94.94 90 ILE A O 1
ATOM 675 N N . THR A 1 91 ? 2.509 4.499 -5.953 1.00 94.81 91 THR A N 1
ATOM 676 C CA . THR A 1 91 ? 1.150 4.679 -5.455 1.00 94.81 91 THR A CA 1
ATOM 677 C C . THR A 1 91 ? 0.859 3.577 -4.452 1.00 94.81 91 THR A C 1
ATOM 679 O O . THR A 1 91 ? 1.005 2.395 -4.766 1.00 94.81 91 THR A O 1
ATOM 682 N N . ILE A 1 92 ? 0.419 3.965 -3.256 1.00 95.62 92 ILE A N 1
ATOM 683 C CA . ILE A 1 92 ? -0.082 3.058 -2.226 1.00 95.62 92 ILE A CA 1
ATOM 684 C C . ILE A 1 92 ? -1.569 3.325 -2.045 1.00 95.62 92 ILE A C 1
ATOM 686 O O . ILE A 1 92 ? -1.974 4.461 -1.794 1.00 95.62 92 ILE A O 1
ATOM 690 N N . ARG A 1 93 ? -2.382 2.273 -2.124 1.00 94.75 93 ARG A N 1
ATOM 691 C CA . ARG A 1 93 ? -3.800 2.314 -1.771 1.00 94.75 93 ARG A CA 1
ATOM 692 C C . ARG A 1 93 ? -4.121 1.312 -0.691 1.00 94.75 93 ARG A C 1
ATOM 694 O O . ARG A 1 93 ? -3.536 0.236 -0.651 1.00 94.75 93 ARG A O 1
ATOM 701 N N . GLY A 1 94 ? -5.115 1.629 0.126 1.00 94.00 94 GLY A N 1
ATOM 702 C CA . GLY A 1 94 ? -5.698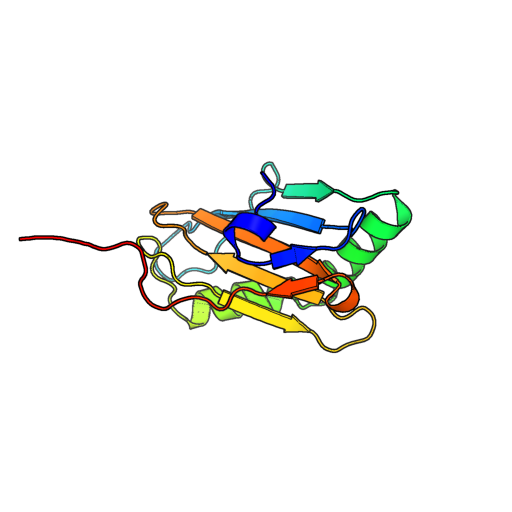 0.638 1.009 1.00 94.00 94 GLY A CA 1
ATOM 703 C C . GLY A 1 94 ? -7.131 0.930 1.410 1.00 94.00 94 GLY A C 1
ATOM 704 O O . GLY A 1 94 ? -7.621 2.048 1.269 1.00 94.00 94 GLY A O 1
ATOM 705 N N . THR A 1 95 ? -7.806 -0.105 1.896 1.00 92.38 95 THR A N 1
ATOM 706 C CA . THR A 1 95 ? -9.189 -0.035 2.368 1.00 92.38 95 THR A CA 1
ATOM 707 C C . THR A 1 95 ? -9.429 -1.043 3.490 1.00 92.38 95 THR A C 1
ATOM 709 O O . THR A 1 95 ? -8.831 -2.124 3.467 1.00 92.38 95 THR A O 1
ATOM 712 N N . PRO A 1 96 ? -10.302 -0.741 4.465 1.00 90.75 96 PRO A N 1
ATOM 713 C CA . PRO A 1 96 ? -10.719 -1.723 5.455 1.00 90.75 96 PRO A CA 1
ATOM 714 C C . PRO A 1 96 ? -11.632 -2.804 4.874 1.00 90.75 96 PRO A C 1
ATOM 716 O O . PRO A 1 96 ? -11.703 -3.900 5.417 1.00 90.75 96 PRO A O 1
ATOM 719 N N . ASN A 1 97 ? -12.325 -2.515 3.766 1.00 89.81 97 ASN A N 1
ATOM 720 C CA . ASN A 1 97 ? -13.265 -3.432 3.115 1.00 89.81 97 ASN A CA 1
ATOM 721 C C . ASN A 1 97 ? -14.299 -4.060 4.075 1.00 89.81 97 ASN A C 1
ATOM 723 O O . ASN A 1 97 ? -14.599 -5.248 3.973 1.00 89.81 97 ASN A O 1
ATOM 727 N N . SER A 1 98 ? -14.793 -3.287 5.048 1.00 88.56 98 SER A N 1
ATOM 728 C CA . SER A 1 98 ? -15.727 -3.749 6.086 1.00 88.56 98 SER A CA 1
ATOM 729 C C . SER A 1 98 ? -15.263 -5.012 6.822 1.00 88.56 98 SER A C 1
ATOM 731 O O . SER A 1 98 ? -16.045 -5.897 7.158 1.00 88.56 98 SER A O 1
ATOM 733 N N . SER A 1 99 ? -13.958 -5.127 7.067 1.00 88.19 99 SER A N 1
ATOM 734 C CA . SER A 1 99 ? -13.396 -6.316 7.705 1.00 88.19 99 SER A CA 1
ATOM 735 C C . SER A 1 99 ? -13.359 -6.235 9.234 1.00 88.19 99 SER A C 1
ATOM 737 O O . SER A 1 99 ? -12.897 -7.184 9.866 1.00 88.19 99 SER A O 1
ATOM 739 N N . TYR A 1 100 ? -13.767 -5.105 9.826 1.00 87.69 100 TYR A N 1
ATOM 740 C CA . TYR A 1 100 ? -13.843 -4.880 11.279 1.00 87.69 100 TYR A CA 1
ATOM 741 C C . TYR A 1 100 ? -12.511 -4.989 12.040 1.00 87.69 100 TYR A C 1
ATOM 743 O O . TYR A 1 100 ? -12.502 -5.095 13.263 1.00 87.69 100 TYR A O 1
ATOM 751 N N . GLY A 1 101 ? -11.376 -4.932 11.345 1.00 88.69 101 GLY A N 1
ATOM 752 C CA . GLY A 1 101 ? -10.080 -5.066 12.014 1.00 88.69 101 GLY A CA 1
ATOM 753 C C . GLY A 1 101 ? -8.869 -5.194 11.105 1.00 88.69 101 GLY A C 1
ATOM 754 O O . GLY A 1 101 ? -7.751 -5.189 11.605 1.00 88.69 101 GLY A O 1
ATOM 755 N N . TYR A 1 102 ? -9.054 -5.255 9.7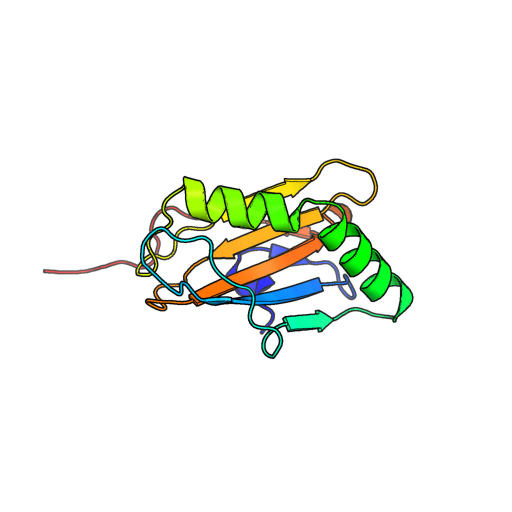87 1.00 92.75 102 TYR A N 1
ATOM 756 C CA . TYR A 1 102 ? -7.958 -5.310 8.830 1.00 92.75 102 TYR A CA 1
ATOM 757 C C . TYR A 1 102 ? -7.973 -4.100 7.910 1.00 92.75 102 TYR A C 1
ATOM 759 O O . TYR A 1 102 ? -9.002 -3.470 7.682 1.00 92.75 102 TYR A O 1
ATOM 767 N N . LEU A 1 103 ? -6.799 -3.807 7.371 1.00 93.69 103 LEU A N 1
ATOM 768 C CA . LEU A 1 103 ? -6.597 -2.901 6.259 1.00 93.69 103 LEU A CA 1
ATOM 769 C C . LEU A 1 103 ? -5.895 -3.690 5.156 1.00 93.69 103 LEU A C 1
ATOM 771 O O . LEU A 1 103 ? -4.818 -4.248 5.369 1.00 93.69 103 LEU A O 1
ATOM 775 N N . TYR A 1 104 ? -6.500 -3.738 3.979 1.00 94.31 104 TYR A N 1
ATOM 776 C CA . TYR A 1 104 ? -5.893 -4.333 2.796 1.00 94.31 104 TYR A CA 1
ATOM 777 C C . TYR A 1 104 ? -5.165 -3.248 2.023 1.00 94.31 104 TYR A C 1
ATOM 779 O O . TYR A 1 104 ? -5.745 -2.192 1.776 1.00 94.31 104 TYR A O 1
ATOM 787 N N . VAL A 1 105 ? -3.913 -3.499 1.653 1.00 95.81 105 VAL A N 1
ATOM 788 C CA . VAL A 1 105 ? -3.020 -2.503 1.054 1.00 95.81 105 VAL A CA 1
ATOM 789 C C . VAL A 1 105 ? -2.390 -3.072 -0.215 1.00 95.81 105 VAL A C 1
ATOM 791 O O . VAL A 1 105 ? -1.961 -4.224 -0.231 1.00 95.81 105 VAL A O 1
ATOM 794 N N . CYS A 1 106 ? -2.324 -2.263 -1.268 1.00 95.81 106 CYS A N 1
ATOM 795 C CA . CYS A 1 106 ? -1.557 -2.519 -2.486 1.00 95.81 106 CYS A CA 1
ATOM 796 C C . CYS A 1 106 ? -0.600 -1.348 -2.716 1.00 95.81 106 CYS A C 1
ATOM 798 O O . CYS A 1 106 ? -0.970 -0.191 -2.503 1.00 95.81 106 CYS A O 1
ATOM 800 N N . ALA A 1 107 ? 0.605 -1.651 -3.185 1.00 95.88 107 ALA A N 1
ATOM 801 C CA . ALA A 1 107 ? 1.544 -0.672 -3.694 1.00 95.88 107 ALA A CA 1
ATOM 802 C C . ALA A 1 107 ? 2.176 -1.133 -5.007 1.00 95.88 107 ALA A C 1
ATOM 804 O O . ALA A 1 107 ? 2.406 -2.323 -5.224 1.00 95.88 107 ALA A O 1
ATOM 805 N N . CYS A 1 108 ? 2.467 -0.169 -5.867 1.00 95.44 108 CYS A N 1
ATOM 806 C CA . CYS A 1 108 ? 3.042 -0.366 -7.193 1.00 95.44 108 CYS A CA 1
ATOM 807 C C . CYS A 1 108 ? 3.751 0.919 -7.631 1.00 95.44 108 CYS A C 1
ATOM 809 O O . CYS A 1 108 ? 3.511 1.988 -7.056 1.00 95.44 108 CYS A O 1
ATOM 811 N N . PHE A 1 109 ? 4.596 0.839 -8.657 1.00 95.69 109 PHE A N 1
ATOM 812 C CA . PHE A 1 109 ? 5.116 2.047 -9.290 1.00 95.69 109 PHE A CA 1
ATOM 813 C C . PHE A 1 109 ? 3.999 2.775 -10.033 1.00 95.69 109 PHE A C 1
ATOM 815 O O . PHE A 1 109 ? 3.223 2.172 -10.771 1.00 95.69 109 PHE A O 1
ATOM 822 N N . THR A 1 110 ? 3.947 4.096 -9.885 1.00 94.69 110 THR A N 1
ATOM 823 C CA . THR A 1 110 ? 2.913 4.929 -10.514 1.00 94.69 110 THR A CA 1
ATOM 824 C C . THR A 1 110 ? 2.955 4.833 -12.042 1.00 94.69 110 THR A C 1
ATOM 826 O O . THR A 1 110 ? 1.917 4.874 -12.695 1.00 94.69 110 THR A O 1
ATOM 829 N N . ALA A 1 111 ? 4.144 4.644 -12.623 1.00 93.81 111 ALA A N 1
ATOM 830 C CA . ALA A 1 111 ? 4.328 4.495 -14.068 1.00 93.81 111 ALA A CA 1
ATOM 831 C C . ALA A 1 111 ? 3.731 3.198 -14.650 1.00 93.81 111 ALA A C 1
ATOM 833 O O . ALA A 1 111 ? 3.503 3.127 -15.861 1.00 93.81 111 ALA A O 1
ATOM 834 N N . ASP A 1 112 ? 3.473 2.198 -13.804 1.00 94.38 112 ASP A N 1
ATOM 835 C CA . ASP A 1 112 ? 2.941 0.895 -14.208 1.00 94.38 112 ASP A CA 1
ATOM 836 C C . ASP A 1 112 ? 1.412 0.820 -14.114 1.00 94.38 112 ASP A C 1
ATOM 838 O O . ASP A 1 112 ? 0.811 -0.205 -14.438 1.00 94.38 112 ASP A O 1
ATOM 842 N N . ILE A 1 113 ? 0.766 1.908 -13.695 1.00 93.56 113 ILE A N 1
ATOM 843 C CA . ILE A 1 113 ? -0.685 1.996 -13.589 1.00 93.56 113 ILE A CA 1
ATOM 844 C C . ILE A 1 113 ? -1.279 2.342 -14.956 1.00 93.56 113 ILE A C 1
ATOM 846 O O . ILE A 1 113 ? -0.993 3.391 -15.531 1.00 93.56 113 ILE A O 1
ATOM 850 N N . GLU A 1 114 ? -2.147 1.471 -15.468 1.00 94.50 114 GLU A N 1
ATOM 851 C CA . GLU A 1 114 ? -2.903 1.715 -16.703 1.00 94.50 114 GLU A CA 1
ATOM 852 C C . GLU A 1 114 ? -4.159 2.536 -16.439 1.00 94.50 114 GLU A C 1
ATOM 854 O O . GLU A 1 114 ? -4.534 3.404 -17.226 1.00 94.50 114 GLU A O 1
ATOM 859 N N . SER A 1 115 ? -4.835 2.255 -15.325 1.00 91.69 115 SER A N 1
ATOM 860 C CA . SER A 1 115 ? -6.008 3.011 -14.910 1.00 91.69 115 SER A CA 1
ATOM 861 C C . SER A 1 115 ? -6.225 2.938 -13.408 1.00 91.69 115 SER A C 1
ATOM 863 O O . SER A 1 115 ? -5.879 1.964 -12.736 1.00 91.69 115 SER A O 1
ATOM 865 N N . ILE A 1 116 ? -6.844 3.997 -12.895 1.00 89.00 116 ILE A N 1
ATOM 866 C CA . ILE A 1 116 ? -7.311 4.082 -11.523 1.00 89.00 116 ILE A CA 1
ATOM 867 C C . ILE A 1 116 ? -8.812 4.318 -11.561 1.00 89.00 116 ILE A C 1
ATOM 869 O O . ILE A 1 116 ? -9.275 5.346 -12.050 1.00 89.00 116 ILE A O 1
ATOM 873 N N . THR A 1 117 ? -9.571 3.390 -10.990 1.00 83.94 117 THR A N 1
ATOM 874 C CA . THR A 1 117 ? -10.972 3.638 -10.668 1.00 83.94 117 THR A CA 1
ATOM 875 C C . THR A 1 117 ? -11.009 4.542 -9.432 1.00 83.94 117 THR A C 1
ATOM 877 O O . THR A 1 117 ? -10.395 4.211 -8.402 1.00 83.94 117 THR A O 1
ATOM 880 N N . PRO A 1 118 ? -11.663 5.715 -9.508 1.00 65.69 118 PRO A N 1
ATOM 881 C CA . PRO A 1 118 ? -11.868 6.557 -8.342 1.00 65.69 118 PRO A CA 1
ATOM 882 C C . PRO A 1 118 ? -12.607 5.768 -7.268 1.00 65.69 118 PRO A C 1
ATOM 884 O O . PRO A 1 118 ? -13.460 4.936 -7.571 1.00 65.69 118 PRO A O 1
ATOM 887 N N . ALA A 1 119 ? -12.308 6.057 -6.007 1.00 60.09 119 ALA A N 1
ATOM 888 C CA . ALA A 1 119 ? -13.157 5.608 -4.923 1.00 60.09 119 ALA A CA 1
ATOM 889 C C . ALA A 1 119 ? -14.545 6.221 -5.132 1.00 60.09 119 ALA A C 1
ATOM 891 O O . ALA A 1 119 ? -14.741 7.404 -4.861 1.00 60.09 119 ALA A O 1
ATOM 892 N N . SER A 1 120 ? -15.509 5.467 -5.660 1.00 45.28 120 SER A N 1
ATOM 893 C CA . SER A 1 120 ? -16.894 5.917 -5.612 1.00 45.28 120 SER A CA 1
ATOM 894 C C . SER A 1 120 ? -17.274 5.974 -4.137 1.00 45.28 120 SER A C 1
ATOM 896 O O . SER A 1 120 ? -17.330 4.939 -3.469 1.00 45.28 120 SER A O 1
ATOM 898 N N . ALA A 1 121 ? -17.483 7.181 -3.613 1.00 40.16 121 ALA A N 1
ATOM 899 C CA . ALA A 1 121 ? -18.100 7.375 -2.313 1.00 40.16 121 ALA A CA 1
ATOM 900 C C . ALA A 1 121 ? -19.451 6.637 -2.320 1.00 40.16 121 ALA A C 1
ATOM 902 O O . ALA A 1 121 ? -20.379 7.065 -2.992 1.00 40.16 121 ALA A O 1
ATOM 903 N N . GLY A 1 122 ? -19.529 5.495 -1.632 1.00 39.38 122 GLY A N 1
ATOM 904 C CA . GLY A 1 122 ? -20.763 4.727 -1.458 1.00 39.38 122 GLY A CA 1
ATOM 905 C C . GLY A 1 122 ? -21.333 4.105 -2.739 1.00 39.38 122 GLY A C 1
ATOM 906 O O . GLY A 1 122 ? -22.260 4.638 -3.335 1.00 39.38 122 GLY A O 1
ATOM 907 N N . ALA A 1 123 ? -20.858 2.916 -3.110 1.00 35.25 123 ALA A N 1
ATOM 908 C CA . ALA A 1 123 ? -21.556 2.052 -4.066 1.00 35.25 123 ALA A CA 1
ATOM 909 C C . ALA A 1 123 ? -21.560 0.584 -3.607 1.00 35.25 123 ALA A C 1
ATOM 911 O O . ALA A 1 123 ? -21.269 -0.326 -4.370 1.00 35.25 123 ALA A O 1
ATOM 912 N N . PHE A 1 124 ? -21.921 0.352 -2.344 1.00 40.81 124 PHE A N 1
ATOM 913 C CA . PHE A 1 124 ? -22.615 -0.873 -1.949 1.00 40.81 124 PHE A CA 1
ATOM 914 C C . PHE A 1 124 ? -23.870 -0.423 -1.213 1.00 40.81 124 PHE A C 1
ATOM 916 O O . PHE A 1 124 ? -23.805 0.063 -0.085 1.00 40.81 124 PHE A O 1
ATOM 923 N N . GLY A 1 125 ? -24.998 -0.455 -1.922 1.00 30.41 125 GLY A N 1
ATOM 924 C CA . GLY A 1 125 ? -26.274 0.011 -1.406 1.00 30.41 125 GLY A CA 1
ATOM 925 C C . GLY A 1 125 ? -26.660 -0.743 -0.138 1.00 30.41 125 GLY A C 1
ATOM 926 O O . GLY A 1 125 ? -26.872 -1.949 -0.171 1.00 30.41 125 GLY A O 1
ATOM 927 N N . HIS A 1 126 ? -26.821 -0.016 0.964 1.00 34.59 126 HIS A N 1
ATOM 928 C CA . HIS A 1 126 ? -27.889 -0.346 1.897 1.00 34.59 126 HIS A CA 1
ATOM 929 C C . HIS A 1 126 ? -29.198 0.123 1.257 1.00 34.59 126 HIS A C 1
ATOM 931 O O . HIS A 1 126 ? -29.579 1.288 1.345 1.00 34.59 126 HIS A O 1
ATOM 937 N N . SER A 1 127 ? -29.857 -0.797 0.562 1.00 37.31 127 SER A N 1
ATOM 938 C CA . SER A 1 127 ? -31.315 -0.829 0.494 1.00 37.31 127 SER A CA 1
ATOM 939 C C . SER A 1 127 ? -31.705 -2.021 1.374 1.00 37.31 127 SER A C 1
ATOM 941 O O . SER A 1 127 ? -31.211 -3.115 1.136 1.00 37.31 127 SER A O 1
ATOM 943 N N . GLY A 1 128 ? -32.467 -1.902 2.447 1.00 34.84 128 GLY A N 1
ATOM 944 C CA . GLY A 1 128 ? -33.178 -0.763 2.981 1.00 34.84 128 GLY A CA 1
ATOM 945 C C . GLY A 1 128 ? -33.540 -1.032 4.441 1.00 34.84 128 GLY A C 1
ATOM 946 O O . GLY A 1 128 ? -32.965 -1.909 5.083 1.00 34.84 128 GLY A O 1
ATOM 947 N N . VAL A 1 129 ? -34.461 -0.187 4.889 1.00 39.25 129 VAL A N 1
ATOM 948 C CA . VAL A 1 129 ? -35.255 -0.170 6.125 1.00 39.25 129 VAL A CA 1
ATOM 949 C C . VAL A 1 129 ? -35.513 -1.539 6.753 1.00 39.25 129 VAL A C 1
ATOM 951 O O . VAL A 1 129 ? -35.904 -2.460 6.002 1.00 39.25 129 VAL A O 1
#

Radius of gyration: 14.55 Å; chains: 1; bounding box: 51×25×36 Å

Secondary structure (DSSP, 8-state):
--HHHHTTEEE-TT--EEEEEEE-SSTTSPPEEEEEEEEEE-SSHHHHHHHHHHHHTTHHHHHHHHHHHTT--TTS-PPEEEE--STT-EEEEEE-TT-SSEEEEEEEEGGGEEEE----S--S-----

Foldseek 3Di:
DAVCVVQQFDFAPQFKKKKWKWWDPDQLDQTHTDPVGIDIDGDDPVNSVLQVVVCVVCQVVVQSVCCSVVSAQLQDFDKGWDWDPDDQIKIKIWGSRRVRIMIIMMMGRPVRTPDGDPPPPDDPDPPDD